Protein AF-A0A955NTH3-F1 (afdb_monomer)

Foldseek 3Di:
DDAAEEEDADQEACDDDPPAPFNHDHDPPVCLVVVVVVVVVVCVVCVVVDPDDHPYYHYDGHDSVPRD

Mean predicted aligne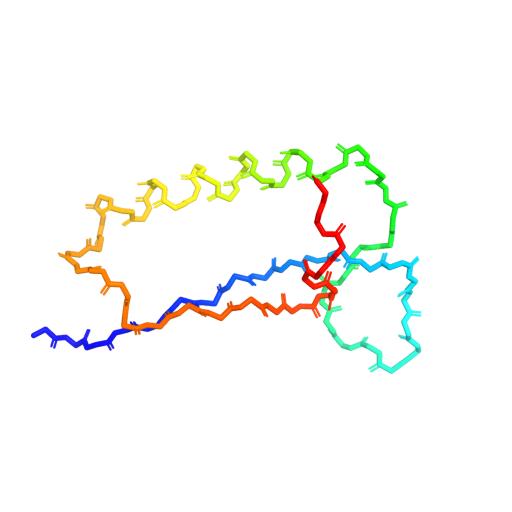d error: 4.45 Å

Sequence (68 aa):
MSDFGVYIHLPFCLSRCGYCDFSVVTDKDDSQSAYVSALENELEFWRERVFDSPVSVYFGGGTPSRLK

Radius of gyration: 14.01 Å; Cα contacts (8 Å, |Δi|>4): 76; chains: 1; bounding box: 32×25×35 Å

Secondary structure (DSSP, 8-state):
----EEEEEE-EESS--TT--S--EE--TTHHHHHHHHHHHHHHHHHTT-SS--SEEEEEES-GGG--

pLDDT: mean 89.92, std 8.5, range [58.69, 97.38]

Nearest PDB structures (foldseek):
  1olt-assembly1_A  TM=8.342E-01  e=7.605E-02  Escherichia coli K-12
  7wu7-assembly1_C  TM=3.200E-01  e=5.699E+00  Homo sapiens

Structure (mmCIF, N/CA/C/O backbone):
data_AF-A0A955NTH3-F1
#
_entry.id   AF-A0A955NTH3-F1
#
loop_
_atom_site.group_PDB
_atom_site.id
_atom_site.type_symbol
_atom_site.label_atom_id
_atom_site.label_alt_id
_atom_site.label_comp_id
_atom_site.label_asym_id
_atom_site.label_entity_id
_atom_site.label_seq_id
_atom_site.pdbx_PDB_ins_code
_atom_site.Cartn_x
_atom_site.Cartn_y
_atom_site.Cartn_z
_atom_site.occupancy
_atom_site.B_iso_or_equiv
_atom_site.auth_seq_id
_atom_site.auth_comp_id
_atom_site.auth_asym_id
_atom_site.auth_atom_id
_atom_site.pdbx_PDB_model_num
ATOM 1 N N . MET A 1 1 ? -20.131 0.838 19.209 1.00 58.69 1 MET A N 1
ATOM 2 C CA . MET A 1 1 ? -19.226 1.144 18.086 1.00 58.69 1 MET A CA 1
ATOM 3 C C . MET A 1 1 ? -19.124 -0.091 17.212 1.00 58.69 1 MET A C 1
ATOM 5 O O . MET A 1 1 ? -19.290 -1.183 17.739 1.00 58.69 1 MET A O 1
ATOM 9 N N . SER A 1 2 ? -18.992 0.074 15.897 1.00 76.94 2 SER A N 1
ATOM 10 C CA . SER A 1 2 ? -18.874 -1.043 14.956 1.00 76.94 2 SER A CA 1
ATOM 11 C C . SER A 1 2 ? -17.406 -1.377 14.749 1.00 76.94 2 SER A C 1
ATOM 13 O O . SER A 1 2 ? -16.639 -0.494 14.366 1.00 76.94 2 SER A O 1
ATOM 15 N N . ASP A 1 3 ? -17.041 -2.636 14.961 1.00 88.56 3 ASP A N 1
ATOM 16 C CA . ASP A 1 3 ? -15.713 -3.134 14.622 1.00 88.56 3 ASP A CA 1
ATOM 17 C C . ASP A 1 3 ? -15.420 -2.889 13.138 1.00 88.56 3 ASP A C 1
ATOM 19 O O . ASP A 1 3 ? -16.283 -3.084 12.276 1.00 88.56 3 ASP A O 1
ATOM 23 N N . PHE A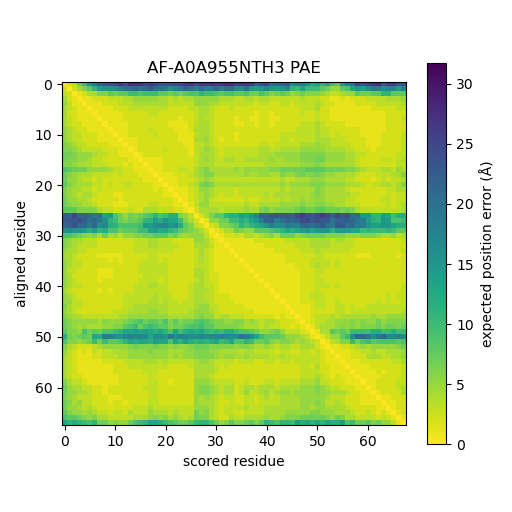 1 4 ? -14.193 -2.471 12.836 1.00 91.00 4 PHE A N 1
ATOM 24 C CA . PHE A 1 4 ? -13.735 -2.275 11.465 1.00 91.00 4 PHE A CA 1
ATOM 25 C C . PHE A 1 4 ? -12.323 -2.830 11.275 1.00 91.00 4 PHE A C 1
ATOM 27 O O . PHE A 1 4 ? -11.519 -2.901 12.207 1.00 91.00 4 PHE A O 1
ATOM 34 N N . GLY A 1 5 ?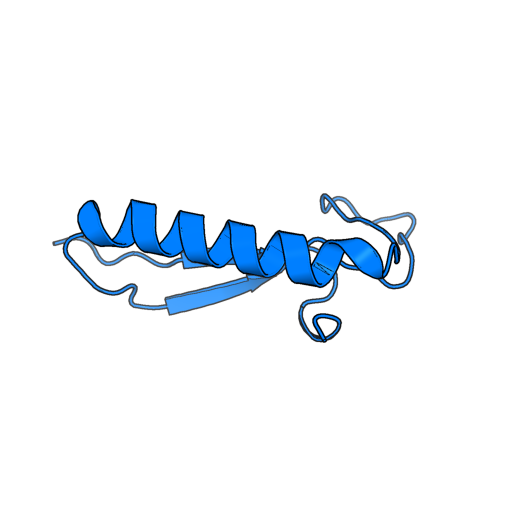 -12.034 -3.246 10.045 1.00 93.56 5 GLY A N 1
ATOM 35 C CA . GLY A 1 5 ? -10.701 -3.645 9.607 1.00 93.56 5 GLY A CA 1
ATOM 36 C C . GLY A 1 5 ? -10.125 -2.632 8.625 1.00 93.56 5 GLY A C 1
ATOM 37 O O . GLY A 1 5 ? -10.863 -1.873 7.998 1.00 93.56 5 GLY A O 1
ATOM 38 N N . VAL A 1 6 ? -8.804 -2.646 8.475 1.00 94.75 6 VAL A N 1
ATOM 39 C CA . VAL A 1 6 ? -8.079 -1.813 7.509 1.00 94.75 6 VAL A CA 1
ATOM 40 C C . VAL A 1 6 ? -7.406 -2.702 6.472 1.00 94.75 6 VAL A C 1
ATOM 42 O O . VAL A 1 6 ? -6.735 -3.674 6.812 1.00 94.75 6 VAL A O 1
ATOM 45 N N . TYR A 1 7 ? -7.566 -2.349 5.199 1.00 96.19 7 TYR A N 1
ATOM 46 C CA . TYR A 1 7 ? -6.834 -2.943 4.085 1.00 96.19 7 TYR A CA 1
ATOM 47 C C . TYR A 1 7 ? -5.816 -1.934 3.556 1.00 96.19 7 TYR A C 1
ATOM 49 O O . TYR A 1 7 ? -6.191 -0.831 3.166 1.00 96.19 7 TYR A O 1
ATOM 57 N N . ILE A 1 8 ? -4.544 -2.321 3.518 1.00 96.69 8 ILE A N 1
ATOM 58 C CA . ILE A 1 8 ? -3.454 -1.515 2.967 1.00 96.69 8 ILE A CA 1
ATOM 59 C C . ILE A 1 8 ? -3.024 -2.133 1.637 1.00 96.69 8 ILE A C 1
ATOM 61 O O . ILE A 1 8 ? -2.535 -3.268 1.582 1.00 96.69 8 ILE A O 1
ATOM 65 N N . HIS A 1 9 ? -3.219 -1.375 0.558 1.00 95.88 9 HIS A N 1
ATOM 66 C CA . HIS A 1 9 ? -2.889 -1.794 -0.799 1.00 95.88 9 HIS A CA 1
ATOM 67 C C . HIS A 1 9 ? -1.450 -1.428 -1.165 1.00 95.88 9 HIS A C 1
ATOM 69 O O . HIS A 1 9 ? -1.176 -0.272 -1.474 1.00 95.88 9 HIS A O 1
ATOM 75 N N . LEU A 1 10 ? -0.549 -2.406 -1.193 1.00 94.44 10 LEU A N 1
ATOM 76 C CA . LEU A 1 10 ? 0.851 -2.263 -1.592 1.00 94.44 10 LEU A CA 1
ATOM 77 C C . LEU A 1 10 ? 1.005 -2.602 -3.081 1.00 94.44 10 LEU A C 1
ATOM 79 O O . LEU A 1 10 ? 0.942 -3.779 -3.434 1.00 94.44 10 LEU A O 1
ATOM 83 N N . PRO A 1 11 ? 1.238 -1.631 -3.978 1.00 93.69 11 PRO A N 1
ATOM 84 C CA . PRO A 1 11 ? 1.175 -1.870 -5.418 1.00 93.69 11 PRO A CA 1
ATOM 85 C C . PRO A 1 11 ? 2.460 -2.482 -6.004 1.00 93.69 11 PRO A C 1
ATOM 87 O O . PRO A 1 11 ? 2.562 -2.620 -7.214 1.00 93.69 11 PRO A O 1
ATOM 90 N N . PHE A 1 12 ? 3.471 -2.834 -5.208 1.00 93.31 12 PHE A N 1
ATOM 91 C CA . PHE A 1 12 ? 4.795 -3.183 -5.737 1.00 93.31 12 PHE A CA 1
ATOM 92 C C . PHE A 1 12 ? 4.911 -4.651 -6.140 1.00 93.31 12 PHE A C 1
ATOM 94 O O . PHE A 1 12 ? 4.720 -5.549 -5.321 1.00 93.31 12 PHE A O 1
ATOM 101 N N . CYS A 1 13 ? 5.309 -4.900 -7.386 1.00 91.81 13 CYS A N 1
ATOM 102 C CA . CYS A 1 13 ? 5.645 -6.226 -7.892 1.00 91.81 13 CYS A CA 1
ATOM 103 C C . CYS A 1 13 ? 7.014 -6.225 -8.578 1.00 91.81 13 CYS A C 1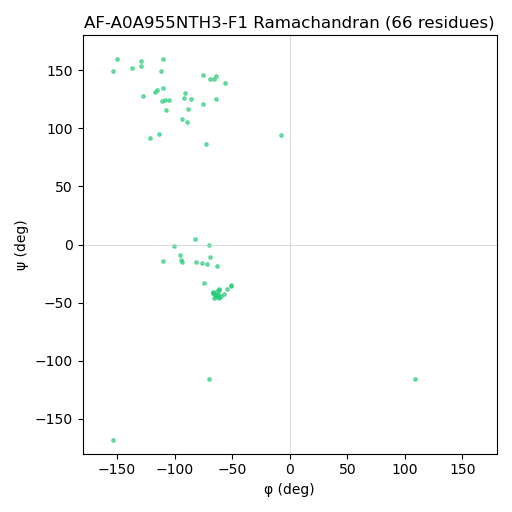
ATOM 105 O O . CYS A 1 13 ? 7.447 -5.223 -9.142 1.00 91.81 13 CYS A O 1
ATOM 107 N N . LEU A 1 14 ? 7.679 -7.383 -8.590 1.00 90.56 14 LEU A N 1
ATOM 108 C CA . LEU A 1 14 ? 8.879 -7.577 -9.412 1.00 90.56 14 LEU A CA 1
ATOM 109 C C . LEU A 1 14 ? 8.535 -7.530 -10.910 1.00 90.56 14 LEU A C 1
ATOM 111 O O . LEU A 1 14 ? 9.253 -6.946 -11.713 1.00 90.56 14 LEU A O 1
ATOM 115 N N . SER A 1 15 ? 7.419 -8.151 -11.286 1.00 92.00 15 SER A N 1
ATOM 116 C CA . SER A 1 15 ? 6.907 -8.191 -12.652 1.00 92.00 15 SER A CA 1
ATOM 117 C C . SER A 1 15 ? 5.382 -8.291 -12.637 1.00 92.00 15 SER A C 1
ATOM 119 O O . SER A 1 15 ? 4.784 -8.679 -11.632 1.00 92.00 15 SER A O 1
ATOM 121 N N . ARG A 1 16 ? 4.735 -7.924 -13.749 1.00 91.31 16 ARG A N 1
ATOM 122 C CA . ARG A 1 16 ? 3.283 -8.050 -13.894 1.00 91.31 16 ARG A CA 1
ATOM 123 C C . ARG A 1 16 ? 2.943 -9.429 -14.449 1.00 91.31 16 ARG A C 1
ATOM 125 O O . ARG A 1 16 ? 3.301 -9.740 -15.583 1.00 91.31 16 ARG A O 1
ATOM 132 N N . CYS A 1 17 ? 2.231 -10.246 -13.674 1.00 94.50 17 CYS A N 1
ATOM 133 C CA . CYS A 1 17 ? 1.709 -11.520 -14.167 1.00 94.50 17 CYS A CA 1
ATOM 134 C C . CYS A 1 17 ? 0.592 -11.271 -15.192 1.00 94.50 17 CYS A C 1
ATOM 136 O O . CYS A 1 17 ? -0.232 -10.377 -15.002 1.00 94.50 17 CYS A O 1
ATOM 138 N N . GLY A 1 18 ? 0.516 -12.093 -16.245 1.00 95.81 18 GLY A N 1
ATOM 139 C CA . GLY A 1 18 ? -0.497 -11.942 -17.302 1.00 95.81 18 GLY A CA 1
ATOM 140 C C . GLY A 1 18 ? -1.948 -12.107 -16.828 1.00 95.81 18 GLY A C 1
ATOM 141 O O . GLY A 1 18 ? -2.862 -11.654 -17.504 1.00 95.81 18 GLY A O 1
ATOM 142 N N . TYR A 1 19 ? -2.150 -12.717 -15.658 1.00 95.06 19 TYR A N 1
ATOM 143 C CA . TYR A 1 19 ? -3.456 -12.906 -15.021 1.00 95.06 19 TYR A CA 1
ATOM 144 C C . TYR A 1 19 ? -3.748 -11.895 -13.897 1.00 95.06 19 TYR A C 1
ATOM 146 O O . TYR A 1 19 ? -4.790 -11.986 -13.259 1.00 95.06 19 TYR A O 1
ATOM 154 N N . CYS A 1 20 ? -2.819 -10.983 -13.588 1.00 95.00 20 CYS A N 1
ATOM 155 C CA . CYS A 1 20 ? -2.937 -10.100 -12.428 1.00 95.00 20 CYS A CA 1
ATOM 156 C C . CYS A 1 20 ? -3.958 -8.979 -12.681 1.00 95.00 20 CYS A C 1
ATOM 158 O O . CYS A 1 20 ? -3.769 -8.173 -13.600 1.00 95.00 20 CYS A O 1
ATOM 160 N N . ASP A 1 21 ? -5.000 -8.914 -11.845 1.00 94.62 21 ASP A N 1
ATOM 161 C CA . ASP A 1 21 ? -6.015 -7.851 -11.863 1.00 94.62 21 ASP A CA 1
ATOM 162 C C . ASP A 1 21 ? -5.717 -6.703 -10.881 1.00 94.62 21 ASP A C 1
ATOM 164 O O . ASP A 1 21 ? -6.299 -5.625 -11.000 1.00 94.62 21 ASP A O 1
ATOM 168 N N . PHE A 1 22 ? -4.779 -6.899 -9.949 1.00 94.50 22 PHE A N 1
ATOM 169 C CA . PHE A 1 22 ? -4.390 -5.869 -8.997 1.00 94.50 22 PHE A CA 1
ATOM 170 C C . PHE A 1 22 ? -3.751 -4.665 -9.698 1.00 94.50 22 PHE A C 1
ATOM 172 O O . PHE 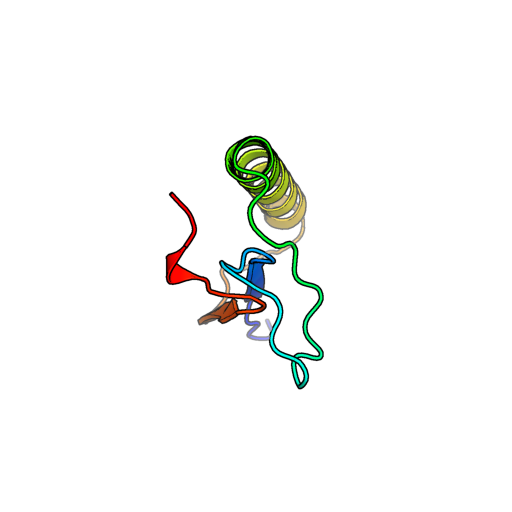A 1 22 ? -3.000 -4.785 -10.672 1.00 94.50 22 PHE A O 1
ATOM 179 N N . SER A 1 23 ? -4.011 -3.481 -9.142 1.00 92.19 23 SER A N 1
ATOM 180 C CA . SER A 1 23 ? -3.361 -2.239 -9.553 1.00 92.19 23 SER A CA 1
ATOM 181 C C . SER A 1 23 ? -1.909 -2.219 -9.073 1.00 92.19 23 SER A C 1
ATOM 183 O O . SER A 1 23 ? -1.600 -1.700 -8.005 1.00 92.19 23 SER A O 1
ATOM 185 N N . VAL A 1 24 ? -1.011 -2.797 -9.871 1.00 92.62 24 VAL A N 1
ATOM 186 C CA . VAL A 1 24 ? 0.404 -2.947 -9.517 1.00 92.62 24 VAL A CA 1
ATOM 187 C C . VAL A 1 24 ? 1.324 -2.095 -10.381 1.00 92.62 24 VAL A C 1
ATOM 189 O O . VAL A 1 24 ? 1.082 -1.858 -11.566 1.00 92.62 24 VAL A O 1
ATOM 192 N N . VAL A 1 25 ? 2.432 -1.687 -9.781 1.00 91.25 25 VAL A N 1
ATOM 193 C CA . VAL A 1 25 ? 3.591 -1.092 -10.428 1.00 91.25 25 VAL A CA 1
ATOM 194 C C . VAL A 1 25 ? 4.743 -2.090 -10.374 1.00 91.25 25 VAL A C 1
ATOM 196 O O . VAL A 1 25 ? 5.005 -2.727 -9.353 1.00 91.25 25 VAL A O 1
ATOM 199 N N . THR A 1 26 ? 5.428 -2.253 -11.501 1.00 87.94 26 THR A N 1
ATOM 200 C CA . THR A 1 26 ? 6.647 -3.060 -11.582 1.00 87.94 26 THR A CA 1
ATOM 201 C C . THR A 1 26 ? 7.854 -2.169 -11.329 1.00 87.94 26 THR A C 1
ATOM 203 O O . THR A 1 26 ? 7.924 -1.104 -11.942 1.00 87.94 26 THR A O 1
ATOM 206 N N . ASP A 1 27 ? 8.742 -2.602 -10.429 1.00 68.44 27 ASP A N 1
ATOM 207 C CA . ASP A 1 27 ? 9.956 -1.921 -9.939 1.00 68.44 27 ASP A CA 1
ATOM 208 C C . ASP A 1 27 ? 10.338 -0.616 -10.660 1.00 68.44 27 ASP A C 1
ATOM 210 O O . ASP A 1 27 ? 11.065 -0.590 -11.655 1.00 68.44 27 ASP A O 1
ATOM 214 N N . LYS A 1 28 ? 9.870 0.494 -10.087 1.00 64.50 28 LYS A N 1
ATOM 215 C CA . LYS A 1 28 ? 10.544 1.791 -10.141 1.00 64.50 28 LYS A CA 1
ATOM 216 C C . LYS A 1 28 ? 10.970 2.093 -8.706 1.00 64.50 28 LYS A C 1
ATOM 218 O O . LYS A 1 28 ? 10.141 2.537 -7.909 1.00 64.50 28 LYS A O 1
ATOM 223 N N . ASP A 1 29 ? 12.218 1.747 -8.389 1.00 62.97 29 ASP A N 1
ATOM 224 C CA . ASP A 1 29 ? 12.790 1.703 -7.029 1.00 62.97 29 ASP A CA 1
ATOM 225 C C . ASP A 1 29 ? 12.545 3.011 -6.244 1.00 62.97 29 ASP A C 1
ATOM 227 O O . ASP A 1 29 ? 12.190 2.988 -5.068 1.00 62.97 29 ASP A O 1
ATOM 231 N N . ASP A 1 30 ? 12.567 4.155 -6.932 1.00 74.12 30 ASP A N 1
ATOM 232 C CA . ASP A 1 30 ? 12.447 5.486 -6.317 1.00 74.12 30 ASP A CA 1
ATOM 233 C C . ASP A 1 30 ? 11.057 5.810 -5.730 1.00 74.12 30 ASP A C 1
ATOM 235 O O . ASP A 1 30 ? 10.889 6.813 -5.036 1.00 74.12 30 ASP A O 1
ATOM 239 N N . SER A 1 31 ? 10.033 4.993 -6.001 1.00 85.94 31 SER A N 1
ATOM 240 C CA . SER A 1 31 ? 8.650 5.291 -5.591 1.00 85.94 31 SER A CA 1
ATOM 241 C C . SER A 1 31 ? 8.229 4.686 -4.250 1.00 85.94 31 SER A C 1
ATOM 243 O O . SER A 1 31 ? 7.228 5.133 -3.688 1.00 85.94 31 SER A O 1
ATOM 245 N N . GLN A 1 32 ? 8.971 3.712 -3.705 1.00 90.94 32 GLN A N 1
ATOM 246 C CA . GLN A 1 32 ? 8.571 3.036 -2.461 1.00 90.94 32 GLN A CA 1
ATOM 247 C C . GLN A 1 32 ? 8.595 3.985 -1.262 1.00 90.94 32 GLN A C 1
ATOM 249 O O . GLN A 1 32 ? 7.621 4.061 -0.518 1.00 90.94 32 GLN A O 1
ATOM 254 N N . SER A 1 33 ? 9.669 4.767 -1.121 1.00 91.38 33 SER A N 1
ATOM 255 C CA . SER A 1 33 ? 9.799 5.736 -0.028 1.00 91.38 33 SER A CA 1
ATOM 25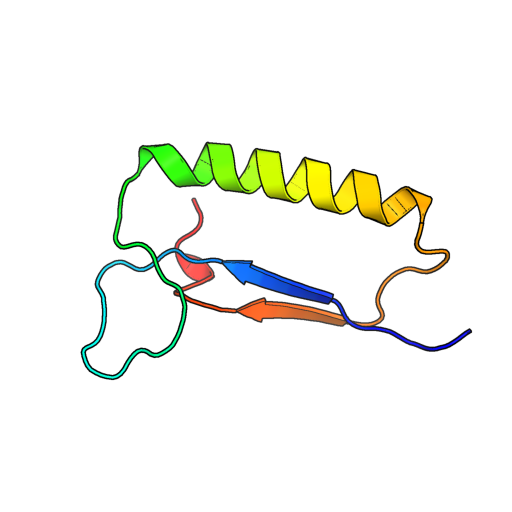6 C C . SER A 1 33 ? 8.700 6.803 -0.089 1.00 91.38 33 SER A C 1
ATOM 258 O O . SER A 1 33 ? 8.026 7.056 0.906 1.00 91.38 33 SER A O 1
ATOM 260 N N . ALA A 1 34 ? 8.438 7.348 -1.283 1.00 92.50 34 ALA A N 1
ATOM 261 C CA . ALA A 1 34 ? 7.361 8.314 -1.491 1.00 92.50 34 ALA A CA 1
ATOM 262 C C . ALA A 1 34 ? 5.973 7.728 -1.175 1.00 92.50 34 ALA A C 1
ATOM 264 O O . ALA A 1 34 ? 5.135 8.414 -0.592 1.00 92.50 34 ALA A O 1
ATOM 265 N N . TYR A 1 35 ? 5.731 6.460 -1.527 1.00 93.62 35 TYR A N 1
ATOM 266 C CA . TYR A 1 35 ? 4.494 5.759 -1.185 1.00 93.62 35 TYR A CA 1
ATOM 267 C C . TYR A 1 35 ? 4.336 5.586 0.329 1.00 93.62 35 TYR A C 1
ATOM 269 O O . TYR A 1 35 ? 3.259 5.864 0.845 1.00 93.62 35 TYR A O 1
ATOM 277 N N . VAL A 1 36 ? 5.388 5.174 1.048 1.00 93.88 36 VAL A N 1
ATOM 278 C CA . VAL A 1 36 ? 5.331 5.012 2.512 1.00 93.88 36 VAL A CA 1
ATOM 279 C C . VAL A 1 36 ? 5.033 6.349 3.181 1.00 93.88 36 VAL A C 1
ATOM 281 O O . VAL A 1 36 ? 4.110 6.422 3.985 1.00 93.88 36 VAL A O 1
ATOM 284 N N . SER A 1 37 ? 5.715 7.425 2.781 1.00 95.94 37 SER A N 1
ATOM 285 C CA . SER A 1 37 ? 5.426 8.762 3.311 1.00 95.94 37 SER A CA 1
ATOM 286 C C . SER A 1 37 ? 3.995 9.220 3.008 1.00 95.94 37 SER A C 1
ATOM 288 O O . SER A 1 37 ? 3.355 9.856 3.842 1.00 95.94 37 SER A O 1
ATOM 290 N N . ALA A 1 38 ? 3.457 8.908 1.825 1.00 96.25 38 ALA A N 1
ATOM 291 C CA . ALA A 1 38 ? 2.062 9.206 1.502 1.00 96.25 38 ALA A CA 1
ATOM 292 C C . ALA A 1 38 ? 1.080 8.385 2.358 1.00 96.25 38 ALA A C 1
ATOM 294 O O . ALA A 1 38 ? 0.104 8.944 2.856 1.00 96.25 38 ALA A O 1
ATOM 295 N N . LEU A 1 39 ? 1.360 7.096 2.571 1.00 96.00 39 LEU A N 1
ATOM 296 C CA . LEU A 1 39 ? 0.556 6.206 3.407 1.00 96.00 39 LEU A CA 1
ATOM 297 C C . LEU A 1 39 ? 0.542 6.665 4.872 1.00 96.00 39 LEU A C 1
ATOM 299 O O . LEU A 1 39 ? -0.516 6.689 5.489 1.00 96.00 39 LEU A O 1
ATOM 303 N N . GLU A 1 40 ? 1.684 7.069 5.428 1.00 95.81 40 GLU A N 1
ATOM 304 C CA . GLU A 1 40 ? 1.765 7.618 6.789 1.00 95.81 40 GLU A CA 1
ATOM 305 C C . GLU A 1 40 ? 0.901 8.877 6.945 1.00 95.81 40 GLU A C 1
ATOM 307 O O . GLU A 1 40 ? 0.143 8.992 7.908 1.00 95.81 40 GLU A O 1
ATOM 312 N N . ASN A 1 41 ? 0.951 9.786 5.965 1.00 96.75 41 ASN A N 1
ATOM 313 C CA . ASN A 1 41 ? 0.105 10.982 5.955 1.00 96.75 41 ASN A CA 1
ATOM 314 C C . ASN A 1 41 ? -1.390 10.639 5.862 1.00 96.75 41 ASN A C 1
ATOM 316 O O . ASN A 1 41 ? -2.211 11.276 6.522 1.00 96.75 41 ASN A O 1
ATOM 320 N N . GLU A 1 42 ? -1.758 9.638 5.060 1.00 95.75 42 GLU A N 1
ATOM 321 C CA . GLU A 1 42 ? -3.139 9.161 4.963 1.00 95.75 42 GLU A CA 1
ATOM 322 C C . GLU A 1 42 ? -3.615 8.542 6.285 1.00 95.75 42 GLU A C 1
ATOM 324 O O . GLU A 1 42 ? -4.718 8.841 6.746 1.00 95.75 42 GLU A O 1
ATOM 329 N N . LEU A 1 43 ? -2.780 7.727 6.933 1.00 93.50 43 LEU A N 1
ATOM 330 C CA . LEU A 1 43 ? -3.097 7.130 8.229 1.00 93.50 43 LEU A CA 1
ATOM 331 C C . LEU A 1 43 ? -3.294 8.197 9.310 1.00 93.50 43 LEU A C 1
ATOM 333 O O . LEU A 1 43 ? -4.257 8.103 10.070 1.00 93.50 43 LEU A O 1
ATOM 337 N N . GLU A 1 44 ? -2.445 9.226 9.361 1.00 93.44 44 GLU A N 1
ATOM 338 C CA . GLU A 1 44 ? -2.601 10.329 10.318 1.00 93.44 44 GLU A CA 1
ATOM 339 C C . GLU A 1 44 ? -3.866 11.153 10.027 1.00 93.44 44 GLU A C 1
ATOM 341 O O . GLU A 1 44 ? -4.630 11.464 10.940 1.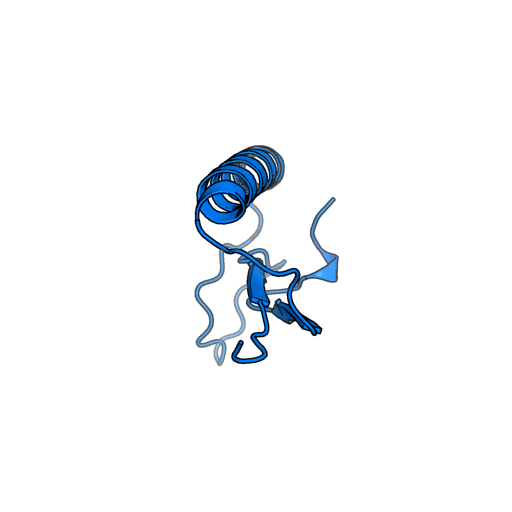00 93.44 44 GLU A O 1
ATOM 346 N N . PHE A 1 45 ? -4.167 11.418 8.750 1.00 93.56 45 PHE A N 1
ATOM 347 C CA . PHE A 1 45 ? -5.413 12.077 8.354 1.00 93.56 45 PHE A CA 1
ATOM 348 C C . PHE A 1 45 ? -6.654 11.309 8.837 1.00 93.56 45 PHE A C 1
ATOM 350 O O . PHE A 1 45 ? -7.612 11.912 9.335 1.00 93.56 45 PHE A O 1
ATOM 357 N N . TRP A 1 46 ? -6.654 9.980 8.713 1.00 91.62 46 TRP A N 1
ATOM 358 C CA . TRP A 1 46 ? -7.762 9.146 9.178 1.00 91.62 46 TRP A CA 1
ATOM 359 C C . TRP A 1 46 ? -7.800 8.989 10.693 1.00 91.62 46 TRP A C 1
ATOM 361 O O . TRP A 1 46 ? -8.890 8.934 11.259 1.00 91.62 46 TRP A O 1
ATOM 371 N N . ARG A 1 47 ? -6.652 8.973 11.369 1.00 88.62 47 ARG A N 1
ATOM 372 C CA . ARG A 1 47 ? -6.561 8.820 12.825 1.00 88.62 47 ARG A CA 1
ATOM 373 C C . ARG A 1 47 ? -7.403 9.845 13.586 1.00 88.62 47 ARG A C 1
ATOM 375 O O . ARG A 1 47 ? -8.024 9.499 14.582 1.00 88.62 47 ARG A O 1
ATOM 382 N N . GLU A 1 48 ? -7.467 11.085 13.111 1.00 87.06 48 GLU A N 1
ATOM 383 C CA . GLU A 1 48 ? -8.288 12.140 13.727 1.00 87.06 48 GLU A CA 1
ATOM 384 C C . GLU A 1 48 ? -9.803 11.947 13.525 1.00 87.06 48 GLU A C 1
ATOM 386 O O . GLU A 1 48 ? -10.614 12.598 14.183 1.00 87.06 48 GLU A O 1
ATOM 391 N N . ARG A 1 49 ? -10.197 11.095 12.572 1.00 88.12 49 ARG A N 1
ATOM 392 C CA . ARG A 1 49 ? -11.581 10.912 12.100 1.00 88.12 49 ARG A CA 1
ATOM 393 C C . ARG A 1 49 ? -12.175 9.568 12.503 1.00 88.12 49 ARG A C 1
ATOM 395 O O . ARG A 1 49 ? -13.388 9.388 12.399 1.00 88.12 49 ARG A O 1
ATOM 402 N N . VAL A 1 50 ? -11.341 8.633 12.945 1.00 85.25 50 VAL A N 1
ATOM 403 C CA . VAL A 1 50 ? -11.751 7.304 13.387 1.00 85.25 50 VAL A CA 1
ATOM 404 C C . VAL A 1 50 ? -11.540 7.205 14.896 1.00 85.25 50 VAL A C 1
ATOM 406 O O . VAL A 1 50 ? -10.450 7.446 15.400 1.00 85.25 50 VAL A O 1
ATOM 409 N N . PHE A 1 51 ? -12.610 6.885 15.625 1.00 70.25 51 PHE A N 1
ATOM 410 C CA . PHE A 1 51 ? -12.625 6.9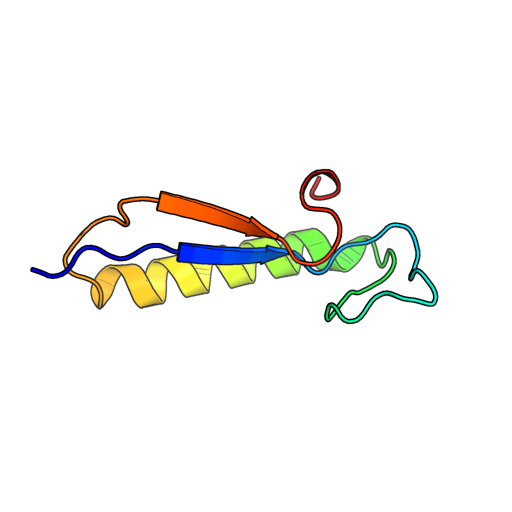36 17.092 1.00 70.25 51 PHE A CA 1
ATOM 411 C C . PHE A 1 51 ? -11.998 5.706 17.765 1.00 70.25 51 PHE A C 1
ATOM 413 O O . PHE A 1 51 ? -11.672 5.772 18.947 1.00 70.25 51 PHE A O 1
ATOM 420 N N . ASP A 1 52 ? -11.802 4.617 17.014 1.00 82.69 52 ASP A N 1
ATOM 421 C CA . ASP A 1 52 ? -11.299 3.335 17.510 1.00 82.69 52 ASP A CA 1
ATOM 422 C C . ASP A 1 52 ? -10.126 2.814 16.675 1.00 82.69 52 ASP A C 1
ATOM 424 O O . ASP A 1 52 ? -9.952 3.163 15.506 1.00 82.69 52 ASP A O 1
ATOM 428 N N . SER A 1 53 ? -9.328 1.930 17.275 1.00 89.19 53 SER A N 1
ATOM 429 C CA . SER A 1 53 ? -8.320 1.162 16.539 1.00 89.19 53 SER A CA 1
ATOM 430 C C . SER A 1 53 ? -8.979 0.041 15.727 1.00 89.19 53 SER A C 1
ATOM 432 O O . SER A 1 53 ? -9.954 -0.550 16.197 1.00 89.19 53 SER A O 1
ATOM 434 N N . PRO A 1 54 ? -8.449 -0.302 14.540 1.00 92.50 54 PRO A N 1
ATOM 435 C CA . PRO A 1 54 ? -8.978 -1.416 13.769 1.00 92.50 54 PRO A CA 1
ATOM 436 C C . PRO A 1 54 ? -8.751 -2.742 14.498 1.00 92.50 54 PRO A C 1
ATOM 438 O O . PRO A 1 54 ? -7.686 -2.976 15.069 1.00 92.50 54 PRO A O 1
ATOM 441 N N . VAL A 1 55 ? -9.724 -3.650 14.417 1.00 95.56 55 VAL A N 1
ATOM 442 C CA . VAL A 1 55 ? -9.603 -5.000 15.003 1.00 95.56 55 VAL A CA 1
ATOM 443 C C . VAL A 1 55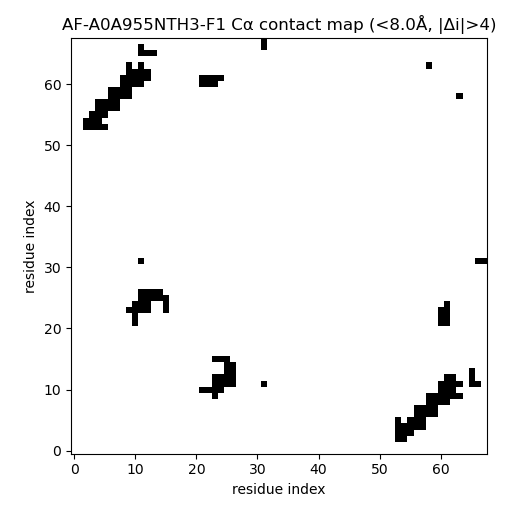 ? -8.712 -5.921 14.164 1.00 95.56 55 VAL A C 1
ATOM 445 O O . VAL A 1 55 ? -8.282 -6.975 14.626 1.00 95.56 55 VAL A O 1
ATOM 448 N N . SER A 1 56 ? -8.444 -5.541 12.911 1.00 95.56 56 SER A N 1
ATOM 449 C CA . SER A 1 56 ? -7.570 -6.273 11.994 1.00 95.56 56 SER A CA 1
ATOM 450 C C . SER A 1 56 ? -6.954 -5.352 10.942 1.00 95.56 56 SER A C 1
ATOM 452 O O . SER A 1 56 ? -7.562 -4.364 10.523 1.00 95.56 56 SER A O 1
ATOM 454 N N . VAL A 1 57 ? -5.749 -5.703 10.494 1.00 95.62 57 VAL A N 1
ATOM 455 C CA . VAL A 1 57 ? -5.051 -5.032 9.393 1.00 95.62 57 VAL A CA 1
ATOM 456 C C . VAL A 1 57 ? -4.627 -6.086 8.378 1.00 95.62 57 VAL A C 1
ATOM 458 O O . VAL A 1 57 ? -4.000 -7.081 8.740 1.00 95.62 57 VAL A O 1
ATOM 461 N N . TYR A 1 58 ? -4.970 -5.871 7.111 1.00 97.38 58 TYR A N 1
ATOM 462 C CA . TYR A 1 58 ? -4.594 -6.739 6.003 1.00 97.38 58 TYR A CA 1
ATOM 463 C C . TYR A 1 58 ? -3.715 -5.989 5.007 1.00 97.38 58 TYR A C 1
ATOM 465 O O . TYR A 1 58 ? -4.074 -4.911 4.539 1.00 97.38 58 TYR A O 1
ATOM 473 N N . PHE A 1 59 ? -2.594 -6.598 4.631 1.00 96.50 59 PHE A N 1
ATOM 474 C CA . PHE A 1 59 ? -1.694 -6.086 3.601 1.00 96.50 59 PHE A CA 1
ATOM 475 C C . PHE A 1 59 ? -1.867 -6.911 2.327 1.00 96.50 59 PHE A C 1
ATOM 477 O O . PHE A 1 59 ? -1.715 -8.133 2.350 1.00 96.50 59 PHE A O 1
ATOM 484 N N . GLY A 1 60 ? -2.176 -6.262 1.207 1.00 95.38 60 GLY A N 1
ATOM 485 C CA . GLY A 1 60 ? -2.392 -6.949 -0.068 1.00 95.38 60 GLY A CA 1
ATOM 486 C C . GLY A 1 60 ? -2.104 -6.070 -1.276 1.00 95.38 60 GLY A C 1
ATOM 487 O O . GLY A 1 60 ? -1.537 -4.995 -1.138 1.00 95.38 60 GLY A O 1
ATOM 488 N N . GLY A 1 61 ? -2.502 -6.527 -2.462 1.00 93.69 61 GLY A N 1
ATOM 489 C CA . GLY A 1 61 ? -2.255 -5.827 -3.723 1.00 93.69 61 GLY A CA 1
ATOM 490 C C . GLY A 1 61 ? -1.219 -6.564 -4.556 1.00 93.69 61 GLY A C 1
ATOM 491 O O . GLY A 1 61 ? -1.466 -7.688 -4.976 1.00 93.69 61 GLY A O 1
ATOM 492 N N . GLY A 1 62 ? -0.070 -5.941 -4.785 1.00 93.31 62 GLY A N 1
ATOM 493 C CA . GLY A 1 62 ? 1.076 -6.564 -5.427 1.00 93.31 62 GLY A CA 1
ATOM 494 C C . GLY A 1 62 ? 1.733 -7.620 -4.541 1.00 93.31 62 GLY A C 1
ATOM 495 O O . GLY A 1 62 ? 1.162 -8.660 -4.224 1.00 93.31 62 GLY A O 1
ATOM 496 N N . THR A 1 63 ? 2.975 -7.388 -4.145 1.00 93.56 63 THR A N 1
ATOM 497 C CA . THR A 1 63 ? 3.741 -8.315 -3.312 1.00 93.56 63 THR A CA 1
ATOM 498 C C . THR A 1 63 ? 4.151 -7.599 -2.026 1.00 93.56 63 THR A C 1
ATOM 500 O O . THR A 1 63 ? 5.205 -6.969 -2.006 1.00 93.56 63 THR A O 1
ATOM 503 N N . PRO A 1 64 ? 3.356 -7.679 -0.939 1.00 92.88 64 PRO A N 1
ATOM 504 C CA . PRO A 1 64 ? 3.629 -6.946 0.299 1.00 92.88 64 PRO A CA 1
ATOM 505 C C . PRO A 1 64 ? 5.053 -7.108 0.848 1.00 92.88 64 PRO A C 1
ATOM 507 O O . PRO A 1 64 ? 5.640 -6.153 1.343 1.00 92.88 64 PRO A O 1
ATOM 510 N N . SER A 1 65 ? 5.651 -8.290 0.684 1.00 91.38 65 SER A N 1
ATOM 511 C CA . SER A 1 65 ? 7.022 -8.604 1.114 1.00 91.38 65 SER A CA 1
ATOM 512 C C . SER A 1 65 ? 8.136 -7.909 0.316 1.00 91.38 65 SER A C 1
ATOM 514 O O . SER A 1 65 ? 9.312 -8.145 0.583 1.00 91.38 65 SER A O 1
ATOM 516 N N . ARG A 1 66 ? 7.799 -7.094 -0.690 1.00 88.81 66 ARG A N 1
ATOM 517 C CA . ARG A 1 66 ? 8.755 -6.369 -1.541 1.00 88.81 66 ARG A CA 1
ATOM 518 C C . ARG A 1 66 ? 9.026 -4.938 -1.097 1.00 88.81 66 ARG A C 1
ATOM 520 O O . ARG A 1 66 ? 9.926 -4.323 -1.667 1.00 88.81 66 ARG A O 1
ATOM 527 N N . LEU A 1 67 ? 8.261 -4.430 -0.135 1.00 85.50 67 LEU A N 1
ATOM 528 C CA . LEU A 1 67 ? 8.532 -3.139 0.480 1.00 85.50 67 LEU A CA 1
ATOM 529 C C . LEU A 1 67 ? 9.879 -3.218 1.219 1.00 85.50 67 LEU A C 1
ATOM 531 O O . LEU A 1 67 ? 10.069 -4.136 2.021 1.00 85.50 67 LEU A O 1
ATOM 535 N N . LYS A 1 68 ? 10.812 -2.317 0.906 1.00 75.75 68 LYS A N 1
ATOM 536 C CA . LYS A 1 68 ? 12.145 -2.240 1.521 1.00 75.75 68 LYS A CA 1
ATOM 537 C C . LYS A 1 68 ? 12.338 -0.952 2.303 1.00 75.75 68 LYS A C 1
ATOM 539 O O . LYS A 1 68 ? 11.781 0.080 1.874 1.00 75.75 68 LYS A O 1
#

Solvent-accessible surface area (backbone atoms only — not comparable to full-atom values): 4349 Å² total; per-residue (Å²): 138,80,90,47,70,43,79,46,76,34,33,45,26,90,63,84,58,96,83,62,83,58,82,57,46,55,73,61,80,84,49,56,64,57,48,52,56,50,49,53,51,50,50,56,62,45,51,84,75,46,96,69,81,62,82,43,78,46,77,36,60,42,38,60,88,68,73,126